Protein AF-A0A5N6N7C5-F1 (afdb_monomer)

Foldseek 3Di:
DPQPDLQLVVVLVVVVVVCVVVVHQLVNAQEDADPCLVDPSRVNSRLNSNCVRNVDCVRRAYAYPCQPVNDPDPCVVVVSVVQVVVCLVVQKHAHRPPCPDDDPRHDNPPAPQDADPVGHTIGGHDHD

pLDDT: mean 82.57, std 16.18, range [38.12, 98.25]

Mean predicted aligned error: 6.93 Å

InterPro domains:
  IPR000794 Beta-ketoacyl synthase [PTHR11712] (1-100)
  IPR014031 Beta-ketoacyl synthase, C-terminal domain [PF02801] (2-98)
  IPR016039 Thiolase-like [G3DSA:3.40.47.10] (1-128)
  IPR016039 Thiolase-like [SSF53901] (4-108)
  IPR020841 Polyketide synthase, beta-ketoacyl synthase domain [PS52004] (1-128)

Radius of gyration: 14.55 Å; Cα contacts (8 Å, |Δi|>4): 151; chains: 1; bounding box: 34×30×43 Å

Structure (mmCIF, N/CA/C/O backbone):
data_AF-A0A5N6N7C5-F1
#
_entry.id   AF-A0A5N6N7C5-F1
#
loop_
_atom_site.group_PDB
_atom_site.id
_atom_site.type_symbol
_atom_site.label_atom_id
_atom_site.label_alt_id
_atom_site.label_comp_id
_atom_site.label_asym_id
_atom_site.label_entity_id
_atom_site.label_seq_id
_atom_site.pdbx_PDB_ins_code
_atom_site.Cartn_x
_atom_site.Cartn_y
_atom_site.Cartn_z
_atom_site.occupancy
_atom_site.B_iso_or_equiv
_atom_site.auth_seq_id
_atom_site.auth_comp_id
_atom_site.auth_asym_id
_atom_site.auth_atom_id
_atom_site.pdbx_PDB_model_num
ATOM 1 N N . MET A 1 1 ? 4.633 -4.738 -22.858 1.00 44.38 1 MET A N 1
ATOM 2 C CA . MET A 1 1 ? 4.782 -3.483 -22.096 1.00 44.38 1 MET A CA 1
ATOM 3 C C . MET A 1 1 ? 3.574 -3.391 -21.178 1.00 44.38 1 MET A C 1
ATOM 5 O O . MET A 1 1 ? 2.465 -3.462 -21.688 1.00 44.38 1 MET A O 1
ATOM 9 N N . THR A 1 2 ? 3.782 -3.424 -19.860 1.00 64.75 2 THR A N 1
ATOM 10 C CA . THR A 1 2 ? 2.750 -3.646 -18.819 1.00 64.75 2 THR A CA 1
ATOM 11 C C . THR A 1 2 ? 2.424 -2.379 -18.027 1.00 64.75 2 THR A C 1
ATOM 13 O O . THR A 1 2 ? 1.897 -2.472 -16.921 1.00 64.75 2 THR A O 1
ATOM 16 N N . ASP A 1 3 ? 2.770 -1.206 -18.558 1.00 71.56 3 ASP A N 1
ATOM 17 C CA . ASP A 1 3 ? 2.565 0.051 -17.845 1.00 71.56 3 ASP A CA 1
ATOM 18 C C . ASP A 1 3 ? 1.071 0.274 -17.586 1.00 71.56 3 ASP A C 1
ATOM 20 O O . ASP A 1 3 ? 0.246 0.061 -18.488 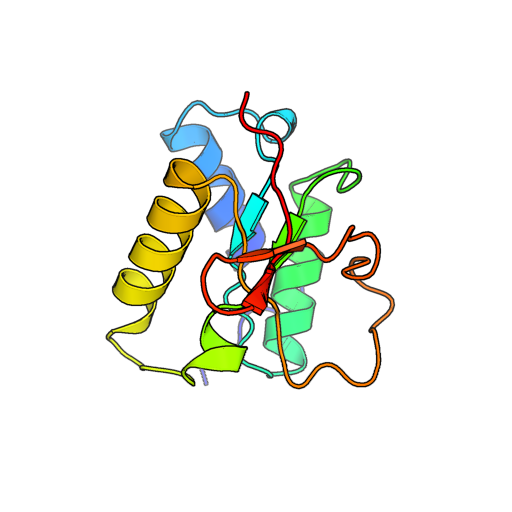1.00 71.56 3 ASP A O 1
ATOM 24 N N . PRO A 1 4 ? 0.693 0.681 -16.362 1.00 76.44 4 PRO A N 1
ATOM 25 C CA . PRO A 1 4 ? -0.691 0.987 -16.069 1.00 76.44 4 PRO A CA 1
ATOM 26 C C . PRO A 1 4 ? -1.143 2.162 -16.933 1.00 76.44 4 PRO A C 1
ATOM 28 O O . PRO A 1 4 ? -0.357 3.023 -17.338 1.00 76.44 4 PRO A O 1
ATOM 31 N N . ARG A 1 5 ? -2.448 2.220 -17.196 1.00 79.50 5 ARG A N 1
ATOM 32 C CA . ARG A 1 5 ? -3.034 3.393 -17.843 1.00 79.50 5 ARG A CA 1
ATOM 33 C C . ARG A 1 5 ? -2.695 4.632 -17.014 1.00 79.50 5 ARG A C 1
ATOM 35 O O . ARG A 1 5 ? -2.922 4.647 -15.805 1.00 79.50 5 ARG A O 1
ATOM 42 N N . SER A 1 6 ? -2.186 5.668 -17.673 1.00 74.56 6 SER A N 1
ATOM 43 C CA . SER A 1 6 ? -1.729 6.909 -17.031 1.00 74.56 6 SER A CA 1
ATOM 44 C C . SER A 1 6 ? -2.833 7.662 -16.279 1.00 74.56 6 SER A C 1
ATOM 46 O O . SER A 1 6 ? -2.548 8.441 -15.374 1.00 74.56 6 SER A O 1
ATOM 48 N N . ASP A 1 7 ? -4.096 7.403 -16.623 1.00 80.12 7 ASP A N 1
ATOM 49 C CA . ASP A 1 7 ? -5.284 7.928 -15.947 1.00 80.12 7 ASP A CA 1
ATOM 50 C C . ASP A 1 7 ? -5.606 7.223 -14.612 1.00 80.12 7 ASP A C 1
ATOM 52 O O . ASP A 1 7 ? -6.547 7.617 -13.922 1.00 80.12 7 ASP A O 1
ATOM 56 N N . GLY A 1 8 ? -4.858 6.176 -14.243 1.00 85.69 8 GLY A N 1
ATOM 57 C CA . GLY A 1 8 ? -5.050 5.421 -13.005 1.00 85.69 8 GLY A CA 1
ATOM 58 C C . GLY A 1 8 ? -6.353 4.620 -12.952 1.00 85.69 8 GLY A C 1
ATOM 59 O O . GLY A 1 8 ? -6.693 4.097 -11.892 1.00 85.69 8 GLY A O 1
ATOM 60 N N . LEU A 1 9 ? -7.097 4.487 -14.063 1.00 90.38 9 LEU A N 1
ATOM 61 C CA . LEU A 1 9 ? -8.430 3.872 -14.044 1.00 90.38 9 LEU A CA 1
ATOM 62 C C . LEU A 1 9 ? -8.408 2.445 -13.503 1.00 90.38 9 LEU A C 1
ATOM 64 O O . LEU A 1 9 ? -9.172 2.142 -12.591 1.00 90.38 9 LEU A O 1
ATOM 68 N N . GLY A 1 10 ? -7.501 1.605 -14.009 1.00 91.69 10 GLY A N 1
ATOM 69 C CA . GLY A 1 10 ? -7.389 0.212 -13.567 1.00 91.69 10 GLY A CA 1
ATOM 70 C C . GLY A 1 10 ? -7.100 0.094 -12.070 1.00 91.69 10 GLY A C 1
ATOM 71 O O . GLY A 1 10 ? -7.740 -0.696 -11.381 1.00 91.69 10 GLY A O 1
ATOM 72 N N . VAL A 1 11 ? -6.204 0.939 -11.554 1.00 93.25 11 VAL A N 1
ATOM 73 C CA . VAL A 1 11 ? -5.872 0.980 -10.125 1.00 93.25 11 VAL A CA 1
ATOM 74 C C . VAL A 1 11 ? -7.084 1.452 -9.315 1.00 93.25 11 VAL A C 1
ATOM 76 O O . VAL A 1 11 ? -7.469 0.795 -8.355 1.00 93.25 11 VAL A O 1
ATOM 79 N N . SER A 1 12 ? -7.760 2.525 -9.739 1.00 95.38 12 SER A N 1
ATOM 80 C CA . SER A 1 12 ? -8.928 3.057 -9.021 1.00 95.38 12 SER A CA 1
ATOM 81 C C . SER A 1 12 ? -10.108 2.080 -8.981 1.00 95.38 12 SER A C 1
ATOM 83 O O . SER A 1 12 ? -10.758 1.958 -7.947 1.00 95.38 12 SER A O 1
ATOM 85 N N . SER A 1 13 ? -10.361 1.350 -10.073 1.00 95.94 13 SER A N 1
ATOM 86 C CA . SER A 1 13 ? -11.401 0.319 -10.136 1.00 95.94 13 SER A CA 1
ATOM 87 C C . SER A 1 13 ? -11.070 -0.877 -9.244 1.00 95.94 13 SER A C 1
ATOM 89 O O . SER A 1 13 ? -11.964 -1.407 -8.590 1.00 95.94 13 SER A O 1
ATOM 91 N N . CYS A 1 14 ? -9.794 -1.272 -9.175 1.00 96.19 14 CYS A N 1
ATOM 92 C CA . CYS A 1 14 ? -9.330 -2.335 -8.282 1.00 96.19 14 CYS A CA 1
ATOM 93 C C . CYS A 1 14 ? -9.524 -1.964 -6.803 1.00 96.19 14 CYS A C 1
ATOM 95 O O . CYS A 1 14 ? -10.049 -2.767 -6.032 1.00 96.19 14 CYS A O 1
ATOM 97 N N . ILE A 1 15 ? -9.175 -0.729 -6.423 1.00 96.31 15 ILE A N 1
ATOM 98 C CA . ILE A 1 15 ? -9.386 -0.231 -5.056 1.00 96.31 15 ILE A CA 1
ATOM 99 C C . ILE A 1 15 ? -10.886 -0.214 -4.723 1.00 96.31 15 ILE A C 1
ATOM 101 O O . ILE A 1 15 ? -11.272 -0.735 -3.684 1.00 96.31 15 ILE A O 1
ATOM 105 N N . GLN A 1 16 ? -11.740 0.328 -5.603 1.00 97.31 16 GLN A N 1
ATOM 106 C CA . GLN A 1 16 ? -13.197 0.367 -5.379 1.00 97.31 16 GLN A CA 1
ATOM 107 C C . GLN A 1 16 ? -13.790 -1.035 -5.216 1.00 97.31 16 GLN A C 1
ATOM 109 O O . GLN A 1 16 ? -14.499 -1.281 -4.248 1.00 97.31 16 GLN A O 1
ATOM 114 N N . SER A 1 17 ? -13.426 -1.967 -6.102 1.00 97.94 17 SER A N 1
ATOM 115 C CA . SER A 1 17 ? -13.919 -3.350 -6.036 1.00 97.94 17 SER A CA 1
ATOM 116 C C . SER A 1 17 ? -13.485 -4.043 -4.741 1.00 97.94 17 SER A C 1
ATOM 118 O O . SER A 1 17 ? -14.269 -4.762 -4.137 1.00 97.94 17 SER A O 1
ATOM 120 N N . SER A 1 18 ? -12.249 -3.800 -4.287 1.00 97.12 18 SER A N 1
ATOM 121 C CA . SER A 1 18 ? -11.740 -4.348 -3.021 1.00 97.12 18 SER A CA 1
ATOM 122 C C . SER A 1 18 ? -12.477 -3.784 -1.801 1.00 97.12 18 SER A C 1
ATOM 124 O O . SER A 1 18 ? -12.730 -4.514 -0.849 1.00 97.12 18 SER A O 1
ATOM 126 N N . LEU A 1 19 ? -12.826 -2.493 -1.817 1.00 97.12 19 LEU A N 1
ATOM 127 C CA . LEU A 1 19 ? -13.604 -1.859 -0.747 1.00 97.12 19 LEU A CA 1
ATOM 128 C C . LEU A 1 19 ? -15.038 -2.398 -0.694 1.00 97.12 19 LEU A C 1
ATOM 130 O O . LEU A 1 19 ? -15.540 -2.694 0.389 1.00 97.12 19 LEU A O 1
ATOM 134 N N . GLU A 1 20 ? -15.672 -2.563 -1.858 1.00 97.88 20 GLU A N 1
ATOM 135 C CA . GLU A 1 20 ? -17.009 -3.152 -1.984 1.00 97.88 20 GLU A CA 1
ATOM 136 C C . GLU A 1 20 ? -17.040 -4.603 -1.489 1.00 97.88 20 GLU A C 1
ATOM 138 O O . GLU A 1 20 ? -17.907 -4.948 -0.688 1.00 97.88 20 GLU A O 1
ATOM 143 N N . ASP A 1 21 ? -16.073 -5.429 -1.903 1.00 98.25 21 ASP A N 1
ATOM 144 C CA . ASP A 1 21 ? -15.942 -6.826 -1.462 1.00 98.25 21 ASP A CA 1
ATOM 145 C C . ASP A 1 21 ? -15.716 -6.934 0.055 1.00 98.25 21 ASP A C 1
ATOM 147 O O . ASP A 1 21 ? -16.319 -7.771 0.727 1.00 98.25 21 ASP A O 1
ATOM 151 N N . ALA A 1 22 ? -14.911 -6.029 0.623 1.00 97.12 22 ALA A N 1
ATOM 152 C CA . ALA A 1 22 ? -14.660 -5.968 2.060 1.00 97.12 22 ALA A CA 1
ATOM 153 C C . ALA A 1 22 ? -15.827 -5.371 2.873 1.00 97.12 22 ALA A C 1
ATOM 155 O O . ALA A 1 22 ? -15.824 -5.474 4.101 1.00 97.12 22 ALA A O 1
ATOM 156 N N . GLY A 1 23 ? -16.802 -4.721 2.225 1.00 97.44 23 GLY A N 1
ATOM 157 C CA . GLY A 1 23 ? -17.863 -3.971 2.902 1.00 97.44 23 GLY A CA 1
ATOM 158 C C . GLY A 1 23 ? -17.348 -2.768 3.704 1.00 97.44 23 GLY A C 1
ATOM 159 O O . GLY A 1 23 ? -17.959 -2.402 4.706 1.00 97.44 23 GLY A O 1
ATOM 160 N N . VAL A 1 24 ? -16.222 -2.176 3.290 1.00 95.81 24 VAL A N 1
ATOM 161 C CA . VAL A 1 24 ? -15.541 -1.069 3.982 1.00 95.81 24 VAL A CA 1
ATOM 162 C C . VAL A 1 24 ? -15.750 0.224 3.202 1.00 95.81 24 VAL A C 1
ATOM 164 O O . VAL A 1 24 ? -15.472 0.291 2.004 1.00 95.81 24 VAL A O 1
ATOM 167 N N . SER A 1 25 ? -16.208 1.282 3.869 1.00 94.38 25 SER A N 1
ATOM 168 C CA . SER A 1 25 ? -16.324 2.596 3.234 1.00 94.38 25 SER A CA 1
ATOM 169 C C . SER A 1 25 ? -14.946 3.258 3.043 1.00 94.38 25 SER A C 1
ATOM 171 O O . SER A 1 25 ? -14.047 3.073 3.8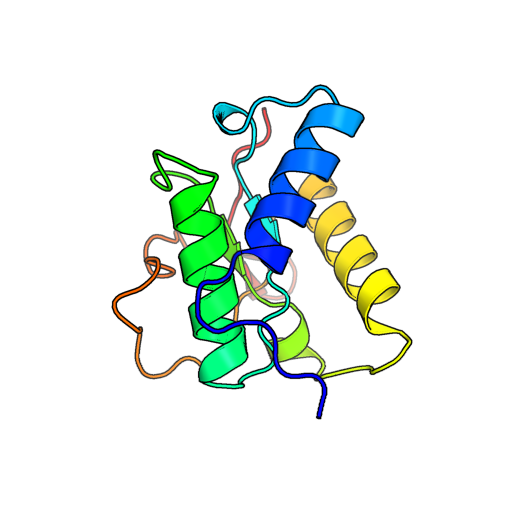69 1.00 94.38 25 SER A O 1
ATOM 173 N N . PRO A 1 26 ? -14.733 4.055 1.977 1.00 93.62 26 PRO A N 1
ATOM 174 C CA . PRO A 1 26 ? -13.464 4.758 1.764 1.00 93.62 26 PRO A CA 1
ATOM 175 C C . PRO A 1 26 ? -13.024 5.620 2.959 1.00 93.62 26 PRO A C 1
ATOM 177 O O . PRO A 1 26 ? -11.832 5.757 3.214 1.00 93.62 26 PRO A O 1
ATOM 180 N N . GLU A 1 27 ? -13.976 6.177 3.711 1.00 92.44 27 GLU A N 1
ATOM 181 C CA . GLU A 1 27 ? -13.753 7.000 4.906 1.00 92.44 27 GLU A CA 1
ATOM 182 C C . GLU A 1 27 ? -13.247 6.191 6.116 1.00 92.44 27 GLU A C 1
ATOM 184 O O . GLU A 1 27 ? -12.807 6.754 7.126 1.00 92.44 27 GLU A O 1
ATOM 189 N N . GLU A 1 28 ? -13.314 4.861 6.047 1.00 91.94 28 GLU A N 1
ATOM 190 C CA . GLU A 1 28 ? -12.789 3.963 7.072 1.00 91.94 28 GLU A CA 1
ATOM 191 C C . GLU A 1 28 ? -11.296 3.676 6.919 1.00 91.94 28 GLU A C 1
ATOM 193 O O . GLU A 1 28 ? -10.630 3.355 7.907 1.00 91.94 28 GLU A O 1
ATOM 198 N N . VAL A 1 29 ? -10.749 3.871 5.719 1.00 93.06 29 VAL A N 1
ATOM 199 C CA . VAL A 1 29 ? -9.333 3.648 5.426 1.00 93.06 29 VAL A CA 1
ATOM 200 C C . VAL A 1 29 ? -8.488 4.786 5.992 1.00 93.06 29 VAL A C 1
ATOM 202 O O . VAL A 1 29 ? -8.701 5.956 5.691 1.00 93.06 29 VAL A O 1
ATOM 205 N N . ASN A 1 30 ? -7.487 4.442 6.802 1.00 92.19 30 ASN A N 1
ATOM 206 C CA . ASN A 1 30 ? -6.550 5.392 7.414 1.00 92.19 30 ASN A CA 1
ATOM 207 C C . ASN A 1 30 ? -5.079 5.118 7.053 1.00 92.19 30 ASN A C 1
ATOM 209 O O . ASN A 1 30 ? -4.196 5.880 7.452 1.00 92.19 30 ASN A O 1
ATOM 213 N N . TYR A 1 31 ? -4.808 4.048 6.304 1.00 93.88 31 TYR A N 1
ATOM 214 C CA . TYR A 1 31 ? -3.464 3.621 5.938 1.00 93.88 31 TYR A CA 1
ATOM 215 C C . TYR A 1 31 ? -3.452 2.901 4.584 1.00 93.88 31 TYR A C 1
ATOM 217 O O . TYR A 1 31 ? -4.330 2.086 4.304 1.00 93.88 31 TYR A O 1
ATOM 225 N N . ILE A 1 32 ? -2.439 3.191 3.764 1.00 94.88 32 ILE A N 1
ATOM 226 C CA . ILE A 1 32 ? -2.168 2.553 2.474 1.00 94.88 32 ILE A CA 1
ATOM 227 C C . ILE A 1 32 ? -0.684 2.156 2.413 1.00 94.88 32 ILE A C 1
ATOM 229 O O . ILE A 1 32 ? 0.193 3.006 2.550 1.00 94.88 32 ILE A O 1
ATOM 233 N N . ASN A 1 33 ? -0.396 0.882 2.147 1.00 95.12 33 ASN A N 1
ATOM 234 C CA . ASN A 1 33 ? 0.941 0.445 1.734 1.00 95.12 33 ASN A CA 1
ATOM 235 C C . ASN A 1 33 ? 0.989 0.430 0.200 1.00 95.12 33 ASN A C 1
ATOM 237 O O . ASN A 1 33 ? 0.339 -0.406 -0.430 1.00 95.12 33 ASN A O 1
ATOM 241 N N . ALA A 1 34 ? 1.670 1.409 -0.386 1.00 94.12 34 ALA A N 1
ATOM 242 C CA . ALA A 1 34 ? 1.676 1.671 -1.818 1.00 94.12 34 ALA A CA 1
ATOM 243 C C . ALA A 1 34 ? 2.564 0.688 -2.587 1.00 94.12 34 ALA A C 1
ATOM 245 O O . ALA A 1 34 ? 3.609 0.243 -2.107 1.00 94.12 34 ALA A O 1
ATOM 246 N N . HIS A 1 35 ? 2.185 0.414 -3.834 1.00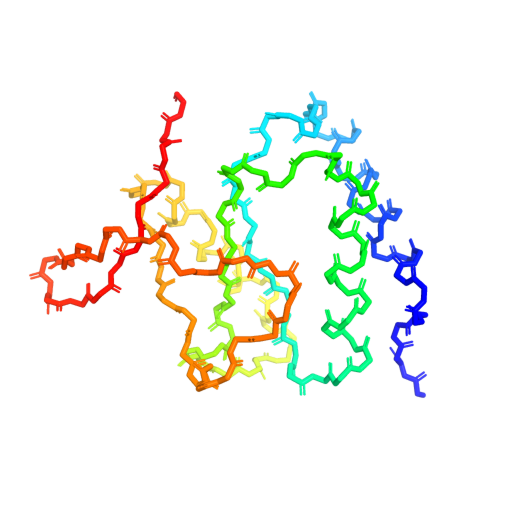 93.25 35 HIS A N 1
ATOM 247 C CA . HIS A 1 35 ? 2.971 -0.401 -4.739 1.00 93.25 35 HIS A CA 1
ATOM 248 C C . HIS A 1 35 ? 4.279 0.287 -5.146 1.00 93.25 35 HIS A C 1
ATOM 250 O O . HIS A 1 35 ? 5.282 -0.416 -5.233 1.00 93.25 35 HIS A O 1
ATOM 256 N N . ALA A 1 36 ? 4.291 1.605 -5.387 1.00 90.50 36 ALA A N 1
ATOM 257 C CA . ALA A 1 36 ? 5.482 2.459 -5.502 1.00 90.50 36 ALA A CA 1
ATOM 258 C C . ALA A 1 36 ? 6.701 1.782 -6.165 1.00 90.50 36 ALA A C 1
ATOM 260 O O . ALA A 1 36 ? 7.697 1.428 -5.525 1.00 90.50 36 ALA A O 1
ATOM 261 N N . THR A 1 37 ? 6.615 1.578 -7.479 1.00 89.06 37 THR A N 1
ATOM 262 C CA . THR A 1 37 ? 7.659 0.876 -8.254 1.00 89.06 37 THR A CA 1
ATOM 263 C C . THR A 1 37 ? 8.828 1.775 -8.631 1.00 89.06 37 THR A C 1
ATOM 265 O O . THR A 1 37 ? 9.774 1.308 -9.264 1.00 89.06 37 THR A O 1
ATOM 268 N N . SER A 1 38 ? 8.776 3.054 -8.246 1.00 86.75 38 SER A N 1
ATOM 269 C CA . SER A 1 38 ? 9.721 4.083 -8.677 1.00 86.75 38 SER A CA 1
ATOM 270 C C . SER A 1 38 ? 9.671 4.315 -10.192 1.00 86.75 38 SER A C 1
ATOM 272 O O . SER A 1 38 ? 10.644 4.737 -10.817 1.00 86.75 38 SER A O 1
ATOM 274 N N . THR A 1 39 ? 8.516 4.038 -10.806 1.00 88.56 39 THR A N 1
ATOM 275 C CA . THR A 1 39 ? 8.262 4.355 -12.212 1.00 88.56 39 THR A CA 1
ATOM 276 C C . THR A 1 39 ? 7.405 5.606 -12.285 1.00 88.56 39 THR A C 1
ATOM 278 O O . THR A 1 39 ? 6.358 5.688 -11.650 1.00 88.56 39 THR A O 1
ATOM 281 N N . LEU A 1 40 ? 7.819 6.589 -13.090 1.00 85.94 40 LEU A N 1
ATOM 282 C CA . LEU A 1 40 ? 7.117 7.874 -13.160 1.00 85.94 40 LEU A CA 1
ATOM 283 C C . LEU A 1 40 ? 5.631 7.703 -13.512 1.00 85.94 40 LEU A C 1
ATOM 285 O O . LEU A 1 40 ? 4.769 8.307 -12.884 1.00 85.94 40 LEU A O 1
ATOM 289 N N . VAL A 1 41 ? 5.328 6.866 -14.507 1.00 88.31 41 VAL A N 1
ATOM 290 C CA . VAL A 1 41 ? 3.947 6.621 -14.946 1.00 88.31 41 VAL A CA 1
ATOM 291 C C . VAL A 1 41 ? 3.169 5.817 -13.907 1.00 88.31 41 VAL A C 1
ATOM 293 O O . VAL A 1 41 ? 2.021 6.154 -13.629 1.00 88.31 41 VAL A O 1
ATOM 296 N N . GLY A 1 42 ? 3.779 4.779 -13.327 1.00 89.62 42 GLY A N 1
ATOM 297 C CA . GLY A 1 42 ? 3.122 3.915 -12.349 1.00 89.62 42 GLY A CA 1
ATOM 298 C C . GLY A 1 42 ? 2.789 4.647 -11.056 1.00 89.62 42 GLY A C 1
ATOM 299 O O . GLY A 1 42 ? 1.643 4.607 -10.616 1.00 89.62 42 GLY A O 1
ATOM 300 N N . ASP A 1 43 ? 3.750 5.380 -10.502 1.00 90.38 43 ASP A N 1
ATOM 301 C CA . ASP A 1 43 ? 3.576 6.092 -9.238 1.00 90.38 43 ASP A CA 1
ATOM 302 C C . ASP A 1 43 ? 2.575 7.258 -9.395 1.00 90.38 43 ASP A C 1
ATOM 304 O O . ASP A 1 43 ? 1.726 7.474 -8.530 1.00 90.38 43 ASP A O 1
ATOM 308 N N . LEU A 1 44 ? 2.581 7.971 -10.534 1.00 89.44 44 LEU A N 1
ATOM 309 C CA . LEU A 1 44 ? 1.551 8.979 -10.831 1.00 89.44 44 LEU A CA 1
ATOM 310 C C . LEU A 1 44 ? 0.159 8.354 -10.989 1.00 89.44 44 LEU A C 1
ATOM 312 O O . LEU A 1 44 ? -0.818 8.903 -10.477 1.00 89.44 44 LEU A O 1
ATOM 316 N N . ALA A 1 45 ? 0.053 7.219 -11.685 1.00 91.00 45 ALA A N 1
ATOM 317 C CA . ALA A 1 45 ? -1.210 6.504 -11.844 1.00 91.00 45 ALA A CA 1
ATOM 318 C C . ALA A 1 45 ? -1.759 6.020 -10.490 1.00 91.00 45 ALA A C 1
ATOM 320 O O . ALA A 1 45 ? -2.959 6.140 -10.244 1.00 91.00 45 ALA A O 1
ATOM 321 N N . GLU A 1 46 ? -0.890 5.534 -9.602 1.00 92.12 46 GLU A N 1
ATOM 322 C CA . GLU A 1 46 ? -1.234 5.119 -8.241 1.00 92.12 46 GLU A CA 1
ATOM 323 C C . GLU A 1 46 ? -1.758 6.294 -7.404 1.00 92.12 46 GLU A C 1
ATOM 325 O O . GLU A 1 46 ? -2.868 6.228 -6.873 1.00 92.12 46 GLU A O 1
ATOM 330 N N . VAL A 1 47 ? -1.031 7.414 -7.363 1.00 90.44 47 VAL A N 1
ATOM 331 C CA . VAL A 1 47 ? -1.460 8.615 -6.625 1.00 90.44 47 VAL A CA 1
ATOM 332 C C . VAL A 1 47 ? -2.784 9.164 -7.164 1.00 90.44 47 VAL A C 1
ATOM 334 O O . VAL A 1 47 ? -3.672 9.524 -6.387 1.00 90.44 47 VAL A O 1
ATOM 337 N N . ASN A 1 48 ? -2.953 9.216 -8.487 1.00 90.56 48 ASN A N 1
ATOM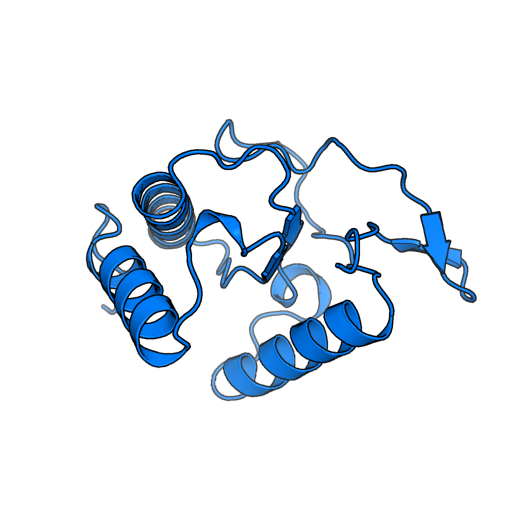 338 C CA . ASN A 1 48 ? -4.196 9.675 -9.108 1.00 90.56 48 ASN A CA 1
ATOM 339 C C . ASN A 1 48 ? -5.374 8.756 -8.772 1.00 90.56 48 ASN A C 1
ATOM 341 O O . ASN A 1 48 ? -6.474 9.239 -8.501 1.00 90.56 48 ASN A O 1
ATOM 345 N N . ALA A 1 49 ? -5.149 7.442 -8.749 1.00 93.12 49 ALA A N 1
ATOM 346 C CA . 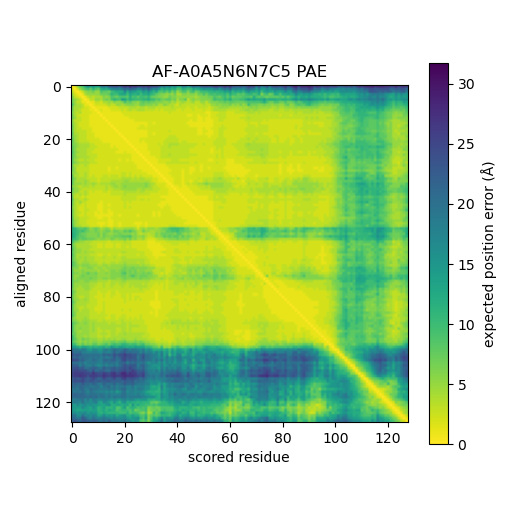ALA A 1 49 ? -6.164 6.474 -8.365 1.00 93.12 49 ALA A CA 1
ATOM 347 C C . ALA A 1 49 ? -6.588 6.638 -6.902 1.00 93.12 49 ALA A C 1
ATOM 349 O O . ALA A 1 49 ? -7.787 6.685 -6.627 1.00 93.12 49 ALA A O 1
ATOM 350 N N . VAL A 1 50 ? -5.630 6.806 -5.984 1.00 93.31 50 VAL A N 1
ATOM 351 C CA . VAL A 1 50 ? -5.904 7.087 -4.566 1.00 93.31 50 VAL A CA 1
ATOM 352 C C . VAL A 1 50 ? -6.745 8.358 -4.432 1.00 93.31 50 VAL A C 1
ATOM 354 O O . VAL A 1 50 ? -7.824 8.315 -3.849 1.00 93.31 50 VAL A O 1
ATOM 357 N N . LYS A 1 51 ? -6.332 9.469 -5.054 1.00 90.88 51 LYS A N 1
ATOM 358 C CA . LYS A 1 51 ? -7.094 10.734 -5.027 1.00 90.88 51 LYS A CA 1
ATOM 359 C C . LYS A 1 51 ? -8.499 10.611 -5.614 1.00 90.88 51 LYS A C 1
ATOM 361 O O . LYS A 1 51 ? -9.402 11.338 -5.212 1.00 90.88 51 LYS A O 1
ATOM 366 N N . LYS A 1 52 ? -8.686 9.718 -6.585 1.00 92.38 52 LYS A N 1
ATOM 367 C CA . LYS A 1 52 ? -9.985 9.480 -7.216 1.00 92.38 52 LYS A CA 1
ATOM 368 C C . LYS A 1 52 ? -10.941 8.700 -6.313 1.00 92.38 52 LYS A C 1
ATOM 370 O O . LYS A 1 52 ? -12.139 8.970 -6.348 1.00 92.38 52 LYS A O 1
ATOM 375 N N . VAL A 1 53 ? -10.437 7.732 -5.548 1.00 94.75 53 VAL A N 1
ATOM 376 C CA . VAL A 1 53 ? -11.260 6.891 -4.662 1.00 94.75 53 VAL A CA 1
ATOM 377 C C . VAL A 1 53 ? -11.503 7.569 -3.317 1.00 94.75 53 VAL A C 1
ATOM 379 O O . VAL A 1 53 ? -12.639 7.639 -2.852 1.00 94.75 53 VAL A O 1
ATOM 382 N N . PHE A 1 54 ? -10.453 8.119 -2.713 1.00 93.31 54 PHE A N 1
ATOM 383 C CA . PHE A 1 54 ? -10.504 8.738 -1.395 1.00 93.31 54 PHE A CA 1
ATOM 384 C C . PHE A 1 54 ? -10.710 10.249 -1.542 1.00 93.31 54 PHE A C 1
ATOM 386 O O . PHE A 1 54 ? -9.759 11.010 -1.709 1.00 93.31 54 PHE A O 1
ATOM 393 N N . LYS A 1 55 ? -11.976 10.691 -1.485 1.00 81.94 55 LYS A N 1
ATOM 394 C CA . LYS A 1 55 ? -12.374 12.105 -1.675 1.00 81.94 55 LYS A CA 1
ATOM 395 C C . LYS A 1 55 ? -11.667 13.075 -0.723 1.00 81.94 55 LYS A C 1
ATOM 397 O O . LYS A 1 55 ? -11.455 14.232 -1.075 1.00 81.94 55 LYS A O 1
ATOM 402 N N . SER A 1 56 ? -11.324 12.606 0.474 1.00 84.69 56 SER A N 1
ATOM 403 C CA . SER A 1 56 ? -10.435 13.289 1.406 1.00 84.69 56 SER A CA 1
ATOM 404 C C . SER A 1 56 ? -9.296 12.345 1.754 1.00 84.69 56 SER A C 1
ATOM 406 O O . SER A 1 56 ? -9.521 11.285 2.329 1.00 84.69 56 SER A O 1
ATOM 408 N N . THR A 1 57 ? -8.072 12.739 1.425 1.00 81.94 57 THR A N 1
ATOM 409 C CA . THR A 1 57 ? -6.861 12.015 1.834 1.00 81.94 57 THR A CA 1
ATOM 410 C C . THR A 1 57 ? -6.306 12.541 3.159 1.00 81.94 57 THR A C 1
ATOM 412 O O . THR A 1 57 ? -5.287 12.051 3.641 1.00 81.94 57 THR A O 1
ATOM 415 N N . ALA A 1 58 ? -6.955 13.548 3.757 1.00 79.38 58 ALA A N 1
ATOM 416 C CA . ALA A 1 58 ? -6.549 14.110 5.036 1.00 79.38 58 ALA A CA 1
ATOM 417 C C . ALA A 1 58 ? -6.674 13.042 6.134 1.00 79.38 58 ALA A C 1
ATOM 419 O O . ALA A 1 58 ? -7.770 12.581 6.441 1.00 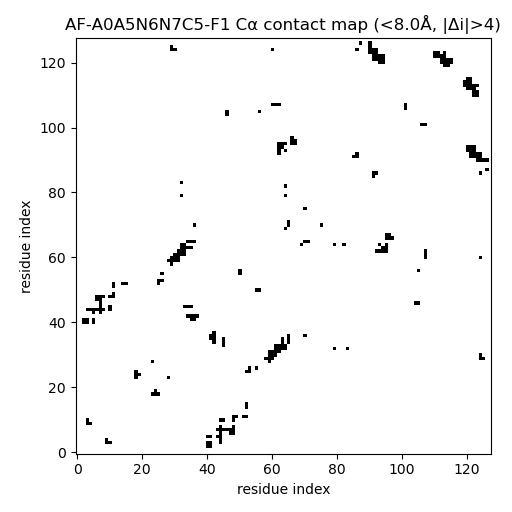79.38 58 ALA A O 1
ATOM 420 N N . GLY A 1 59 ? -5.539 12.647 6.713 1.00 80.56 59 GLY A N 1
ATOM 421 C CA . GLY A 1 59 ? -5.471 11.620 7.756 1.00 80.56 59 GLY A CA 1
ATOM 422 C C . GLY A 1 59 ? -5.180 10.201 7.260 1.00 80.56 59 GLY A C 1
ATOM 423 O O . GLY A 1 59 ? -4.927 9.338 8.097 1.00 80.56 59 GLY A O 1
ATOM 424 N N . ILE A 1 60 ? -5.141 9.962 5.943 1.00 89.81 60 ILE A N 1
ATOM 425 C CA . ILE A 1 60 ? -4.645 8.698 5.385 1.00 89.81 60 ILE A CA 1
ATOM 426 C C . ILE A 1 60 ? -3.118 8.739 5.389 1.00 89.81 60 ILE A C 1
ATOM 428 O O . ILE A 1 60 ? -2.511 9.615 4.773 1.00 89.81 60 ILE A O 1
ATOM 432 N N . LYS A 1 61 ? -2.488 7.791 6.082 1.00 90.44 61 LYS A N 1
ATOM 433 C CA . LYS A 1 61 ? -1.037 7.591 6.022 1.00 90.44 61 LYS A CA 1
ATOM 434 C C . LYS A 1 61 ? -0.688 6.687 4.844 1.00 90.44 61 LYS A C 1
ATOM 436 O O . LYS A 1 61 ? -1.418 5.743 4.554 1.00 90.44 61 LYS A O 1
ATOM 441 N N . MET A 1 62 ? 0.427 6.955 4.172 1.00 90.88 62 MET A N 1
ATOM 442 C CA . MET A 1 62 ? 0.885 6.137 3.051 1.00 90.88 62 MET A CA 1
ATOM 443 C C . MET A 1 62 ? 2.396 5.935 3.111 1.00 90.88 62 MET A C 1
ATOM 445 O O . MET A 1 62 ? 3.135 6.901 3.297 1.00 90.88 62 MET A O 1
ATOM 449 N N . ASN A 1 63 ? 2.854 4.696 2.944 1.00 92.31 63 ASN A N 1
ATOM 450 C CA . ASN A 1 63 ? 4.273 4.361 2.820 1.00 92.31 63 ASN A CA 1
ATOM 451 C C . ASN A 1 63 ? 4.504 3.349 1.683 1.00 92.31 63 ASN A C 1
ATOM 453 O O . ASN A 1 63 ? 3.555 2.936 1.024 1.00 92.31 63 ASN A O 1
ATOM 457 N N . ALA A 1 64 ? 5.762 2.976 1.437 1.00 92.56 64 ALA A N 1
ATOM 458 C CA . ALA A 1 64 ? 6.124 1.978 0.434 1.00 92.56 64 ALA A CA 1
ATOM 459 C C . ALA A 1 64 ? 7.189 1.007 0.958 1.00 92.56 64 ALA A C 1
ATOM 461 O O . ALA A 1 64 ? 8.363 1.359 1.075 1.00 92.56 64 ALA A O 1
ATOM 462 N N . THR A 1 65 ? 6.822 -0.248 1.236 1.00 93.75 65 THR A N 1
ATOM 463 C CA . THR A 1 65 ? 7.776 -1.259 1.745 1.00 93.75 65 THR A CA 1
ATOM 464 C C . THR A 1 65 ? 8.931 -1.529 0.779 1.00 93.75 65 THR A C 1
ATOM 466 O O . THR A 1 65 ? 10.066 -1.746 1.214 1.00 93.75 65 THR A O 1
ATOM 469 N N . LYS A 1 66 ? 8.694 -1.431 -0.537 1.00 93.31 66 LYS A N 1
ATOM 470 C CA . LYS A 1 66 ? 9.734 -1.633 -1.562 1.00 93.31 66 LYS A CA 1
ATOM 471 C C . LYS A 1 66 ? 10.917 -0.687 -1.428 1.00 93.31 66 LYS A C 1
ATOM 473 O O . LYS A 1 66 ? 12.013 -1.067 -1.832 1.00 93.31 66 LYS A O 1
ATOM 478 N N . SER A 1 67 ? 10.740 0.497 -0.834 1.00 89.38 67 SER A N 1
ATOM 479 C CA . SER A 1 67 ? 11.873 1.400 -0.628 1.00 89.38 67 SER A CA 1
ATOM 480 C C . SER A 1 67 ? 12.938 0.775 0.273 1.00 89.38 67 SER A C 1
ATOM 482 O O . SER A 1 67 ? 14.114 1.043 0.086 1.00 89.38 67 SER A O 1
ATOM 484 N N . MET A 1 68 ? 12.533 -0.060 1.238 1.00 90.88 68 MET A N 1
ATOM 485 C CA . MET A 1 68 ? 13.423 -0.652 2.243 1.00 90.88 68 MET A CA 1
ATOM 486 C C . MET A 1 68 ? 14.072 -1.960 1.778 1.00 90.88 68 MET A C 1
ATOM 488 O O . MET A 1 68 ? 15.208 -2.244 2.145 1.00 90.88 68 MET A O 1
ATOM 492 N N . ILE A 1 69 ? 13.346 -2.773 1.003 1.00 91.62 69 ILE A N 1
ATOM 493 C CA . ILE A 1 69 ? 13.747 -4.158 0.684 1.00 91.62 69 ILE A CA 1
ATOM 494 C C . ILE A 1 69 ? 13.909 -4.432 -0.818 1.00 91.62 69 ILE A C 1
ATOM 496 O O . ILE A 1 69 ? 14.275 -5.538 -1.211 1.00 91.62 69 ILE A O 1
ATOM 500 N N . GLY A 1 70 ? 13.642 -3.435 -1.665 1.00 88.31 70 GLY A N 1
ATOM 501 C CA . GLY A 1 70 ? 13.646 -3.571 -3.117 1.00 88.31 70 GLY A CA 1
ATOM 502 C C . GLY A 1 70 ? 12.394 -4.255 -3.677 1.00 88.31 70 GLY A C 1
ATOM 503 O O . GLY A 1 70 ? 11.444 -4.594 -2.969 1.00 88.31 70 GLY A O 1
ATOM 504 N N . HIS A 1 71 ? 12.375 -4.444 -4.998 1.00 90.44 71 HIS A N 1
ATOM 505 C CA . HIS A 1 71 ? 11.249 -5.060 -5.696 1.00 90.44 71 HIS A CA 1
ATOM 506 C C . HIS A 1 71 ? 11.415 -6.584 -5.786 1.00 90.44 71 HIS A C 1
ATOM 508 O O . HIS A 1 71 ? 12.039 -7.105 -6.707 1.00 90.44 71 HIS A O 1
ATOM 514 N N . CYS A 1 72 ? 10.815 -7.317 -4.847 1.00 89.88 72 CYS A N 1
ATOM 515 C CA . CYS A 1 72 ? 10.937 -8.778 -4.747 1.00 89.88 72 CYS A CA 1
ATOM 516 C C . CYS A 1 72 ? 10.121 -9.579 -5.792 1.00 89.88 72 CYS A C 1
ATOM 518 O O . CYS A 1 72 ? 9.759 -10.729 -5.539 1.00 89.88 72 CYS A O 1
ATOM 520 N N . LEU A 1 73 ? 9.797 -8.981 -6.948 1.00 89.88 73 LEU A N 1
ATOM 521 C CA . LEU A 1 73 ? 9.060 -9.589 -8.066 1.00 89.88 73 LEU A CA 1
ATOM 522 C C . LEU A 1 73 ? 7.825 -10.394 -7.604 1.00 89.88 73 LEU A C 1
ATOM 524 O O . LEU A 1 73 ? 6.910 -9.834 -7.005 1.00 89.88 73 LEU A O 1
ATOM 528 N N . GLY A 1 74 ? 7.794 -11.709 -7.842 1.00 90.06 74 GLY A N 1
ATOM 529 C CA . GLY A 1 74 ? 6.658 -12.571 -7.496 1.00 90.06 74 GLY A CA 1
ATOM 530 C C . GLY A 1 74 ? 6.349 -12.664 -5.995 1.00 90.06 74 GLY A C 1
ATOM 531 O O . GLY A 1 74 ? 5.232 -13.018 -5.635 1.00 90.06 74 GLY A O 1
ATOM 532 N N . ALA A 1 75 ? 7.293 -12.315 -5.114 1.00 92.88 75 ALA A N 1
ATOM 533 C CA . ALA A 1 75 ? 7.089 -12.338 -3.663 1.00 92.88 75 ALA A CA 1
ATOM 534 C C . ALA A 1 75 ? 6.466 -11.044 -3.102 1.00 92.88 75 ALA A C 1
ATOM 536 O O . ALA A 1 75 ? 6.105 -10.997 -1.927 1.00 92.88 75 ALA A O 1
ATOM 537 N N . VAL A 1 76 ? 6.332 -9.998 -3.925 1.00 91.75 76 VAL A N 1
ATOM 538 C CA . VAL A 1 76 ? 5.917 -8.651 -3.496 1.00 91.75 76 VAL A CA 1
ATOM 539 C C . VAL A 1 76 ? 4.588 -8.659 -2.751 1.00 91.75 76 VAL A C 1
ATOM 541 O O . VAL A 1 76 ? 4.523 -8.131 -1.647 1.00 91.75 76 VAL A O 1
ATOM 544 N N . GLY A 1 77 ? 3.558 -9.315 -3.296 1.00 90.00 77 GLY A N 1
ATOM 545 C CA . GLY A 1 77 ? 2.229 -9.314 -2.677 1.00 90.00 77 GLY A CA 1
ATOM 546 C C . GLY A 1 77 ? 2.229 -9.880 -1.253 1.00 90.00 77 GLY A C 1
ATOM 547 O O . GLY A 1 77 ? 1.598 -9.317 -0.365 1.00 90.00 77 GLY A O 1
ATOM 548 N N . GLY A 1 78 ? 2.994 -10.950 -1.009 1.00 95.50 78 GLY A N 1
ATOM 549 C CA . GLY A 1 78 ? 3.111 -11.547 0.322 1.00 95.50 78 GLY A CA 1
ATOM 550 C C . GLY A 1 78 ? 3.872 -10.659 1.307 1.00 95.50 78 GLY A C 1
ATOM 551 O O . GLY A 1 78 ? 3.430 -10.478 2.438 1.00 95.50 78 GLY A O 1
ATOM 552 N N . LEU A 1 79 ? 4.994 -10.071 0.882 1.00 95.19 79 LEU A N 1
ATOM 553 C CA . LEU A 1 79 ? 5.807 -9.208 1.745 1.00 95.19 79 LEU A CA 1
ATOM 554 C C . LEU A 1 79 ? 5.075 -7.917 2.126 1.00 95.19 79 LEU A C 1
ATOM 556 O O . LEU A 1 79 ? 5.112 -7.514 3.288 1.00 95.19 79 LEU A O 1
ATOM 560 N N . GLU A 1 80 ? 4.363 -7.302 1.181 1.00 94.44 80 GLU A N 1
ATOM 561 C CA . GLU A 1 80 ? 3.567 -6.099 1.447 1.00 94.44 80 GLU A CA 1
ATOM 562 C C . GLU A 1 80 ? 2.362 -6.403 2.339 1.00 94.44 80 GLU A C 1
ATOM 564 O O . GLU A 1 80 ? 2.077 -5.633 3.255 1.00 94.44 80 GLU A O 1
ATOM 569 N N . ALA A 1 81 ? 1.705 -7.555 2.156 1.00 95.00 81 ALA A N 1
ATOM 570 C CA . ALA A 1 81 ? 0.640 -8.001 3.052 1.00 95.00 81 ALA A CA 1
ATOM 571 C C . ALA A 1 81 ? 1.153 -8.219 4.484 1.00 95.00 81 ALA A C 1
ATOM 573 O O . ALA A 1 81 ? 0.525 -7.754 5.435 1.00 95.00 81 ALA A O 1
ATOM 574 N N . ILE A 1 82 ? 2.314 -8.865 4.652 1.00 95.81 82 ILE A N 1
ATOM 575 C CA . ILE A 1 82 ? 2.947 -9.045 5.967 1.00 95.81 82 ILE A CA 1
ATOM 576 C C . ILE A 1 82 ? 3.241 -7.685 6.606 1.00 95.81 82 ILE A C 1
ATOM 578 O O . ILE A 1 82 ? 2.883 -7.474 7.764 1.00 95.81 82 ILE A O 1
ATOM 582 N N . ALA A 1 83 ? 3.846 -6.752 5.866 1.00 94.62 83 ALA A N 1
ATOM 583 C CA . ALA A 1 83 ? 4.136 -5.410 6.367 1.00 94.62 83 ALA A CA 1
ATOM 584 C C . ALA A 1 83 ? 2.857 -4.673 6.802 1.00 94.62 83 ALA A C 1
ATOM 586 O O . ALA A 1 83 ? 2.819 -4.098 7.889 1.00 94.62 83 ALA A O 1
ATOM 587 N N . THR A 1 84 ? 1.784 -4.761 6.012 1.00 95.12 84 THR A N 1
ATOM 588 C CA . THR A 1 84 ? 0.479 -4.165 6.335 1.00 95.12 84 THR A CA 1
ATOM 589 C C . THR A 1 84 ? -0.151 -4.788 7.580 1.00 95.12 84 THR A C 1
ATOM 591 O O . THR A 1 84 ? -0.622 -4.0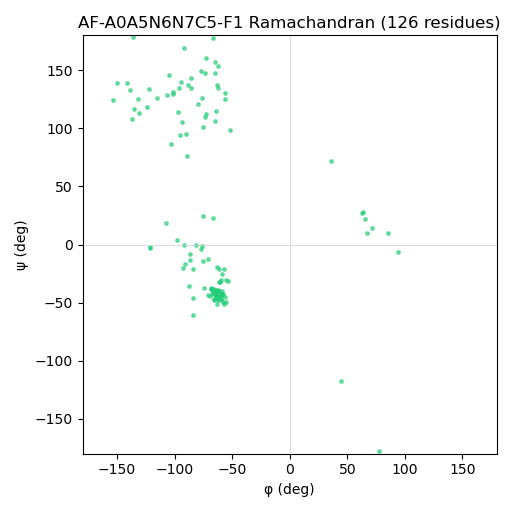66 8.455 1.00 95.12 84 THR A O 1
ATOM 594 N N . VAL A 1 85 ? -0.111 -6.115 7.727 1.00 95.50 85 VAL A N 1
ATOM 595 C CA . VAL A 1 85 ? -0.611 -6.793 8.935 1.00 95.50 85 VAL A CA 1
ATOM 596 C C . VAL A 1 85 ? 0.210 -6.398 10.161 1.00 95.50 85 VAL A C 1
ATOM 598 O O . VAL A 1 85 ? -0.363 -6.121 11.215 1.00 95.50 85 VAL A O 1
ATOM 601 N N . LYS A 1 86 ? 1.543 -6.327 10.043 1.00 94.56 86 LYS A N 1
ATOM 602 C CA . LYS A 1 86 ? 2.405 -5.859 11.136 1.00 94.56 86 LYS A CA 1
ATOM 603 C C . LYS A 1 86 ? 2.060 -4.431 11.537 1.00 94.56 86 LYS A C 1
ATOM 605 O O . LYS A 1 86 ? 1.920 -4.196 12.731 1.00 94.56 86 LYS A O 1
ATOM 610 N N . ALA A 1 87 ? 1.849 -3.538 10.574 1.00 92.75 87 ALA A N 1
ATOM 611 C CA . ALA A 1 87 ? 1.419 -2.167 10.825 1.00 92.75 87 ALA A CA 1
ATOM 612 C C . ALA A 1 87 ? 0.090 -2.090 11.588 1.00 92.75 87 ALA A C 1
ATOM 614 O O . ALA A 1 87 ? -0.027 -1.323 12.542 1.00 92.75 87 ALA A O 1
ATOM 615 N N . ILE A 1 88 ? -0.890 -2.923 11.227 1.00 92.19 88 ILE A N 1
ATOM 616 C CA . ILE A 1 88 ? -2.161 -3.012 11.957 1.00 92.19 88 ILE A CA 1
ATOM 617 C C . ILE A 1 88 ? -1.927 -3.492 13.391 1.00 92.19 88 ILE A C 1
ATOM 619 O O . ILE A 1 88 ? -2.459 -2.894 14.318 1.00 92.19 88 ILE A O 1
ATOM 623 N N . GLN A 1 89 ? -1.116 -4.536 13.592 1.00 93.31 89 GLN A N 1
ATOM 624 C CA . GLN A 1 89 ? -0.856 -5.108 14.919 1.00 93.31 89 GLN A CA 1
ATOM 625 C C . GLN A 1 89 ? -0.131 -4.141 15.859 1.00 93.31 89 GLN A C 1
ATOM 627 O O . GLN A 1 89 ? -0.453 -4.078 17.042 1.00 93.31 89 GLN A O 1
ATOM 632 N N . THR A 1 90 ? 0.871 -3.425 15.352 1.00 91.69 90 THR A N 1
ATOM 633 C CA . THR A 1 90 ? 1.743 -2.568 16.167 1.00 91.69 90 THR A CA 1
ATOM 634 C C . THR A 1 90 ? 1.257 -1.123 16.233 1.00 91.69 90 THR A C 1
ATOM 636 O O . THR A 1 90 ? 1.653 -0.389 17.133 1.00 91.69 90 THR A O 1
ATOM 639 N N . GLY A 1 91 ? 0.418 -0.698 15.284 1.00 90.12 91 GLY A N 1
ATOM 640 C CA . GLY A 1 91 ? 0.062 0.708 15.093 1.00 90.12 91 GLY A CA 1
ATOM 641 C C . GLY A 1 91 ? 1.214 1.540 14.520 1.00 90.12 91 GLY A C 1
ATOM 642 O O . GLY A 1 91 ? 1.150 2.767 14.562 1.00 90.12 91 GLY A O 1
ATOM 643 N N . CYS A 1 92 ? 2.253 0.885 13.999 1.00 87.94 92 CYS A N 1
ATOM 644 C CA . CYS A 1 92 ? 3.519 1.483 13.589 1.00 87.94 92 CYS A CA 1
ATOM 645 C C . CYS A 1 92 ? 3.817 1.209 12.106 1.00 87.94 92 CYS A C 1
ATOM 647 O O . CYS A 1 92 ? 3.712 0.077 11.639 1.00 87.94 92 CYS A O 1
ATOM 649 N N . LEU A 1 93 ? 4.232 2.239 11.374 1.00 89.12 93 LEU A N 1
ATOM 650 C CA . LEU A 1 93 ? 4.549 2.234 9.950 1.00 89.12 93 LEU A CA 1
ATOM 651 C C . LEU A 1 93 ? 6.023 2.520 9.730 1.00 89.12 93 LEU A C 1
ATOM 653 O O . LEU A 1 93 ? 6.532 3.556 10.158 1.00 89.12 93 LEU A O 1
ATOM 657 N N . HIS A 1 94 ? 6.691 1.643 8.991 1.00 88.69 94 HIS A N 1
ATOM 658 C CA . HIS A 1 94 ? 8.073 1.887 8.598 1.00 88.69 94 HIS A CA 1
ATOM 659 C C . HIS A 1 94 ? 8.155 3.110 7.658 1.00 88.69 94 HIS A C 1
ATOM 661 O O . HIS A 1 94 ? 7.177 3.420 6.958 1.00 88.69 94 HIS A O 1
ATOM 667 N N . PRO A 1 95 ? 9.318 3.776 7.569 1.00 89.12 95 PRO A N 1
ATOM 668 C CA . PRO A 1 95 ? 9.484 4.936 6.712 1.00 89.12 95 PRO A CA 1
ATOM 669 C C . PRO A 1 95 ? 9.535 4.517 5.239 1.00 89.12 95 PRO A C 1
ATOM 671 O O . PRO A 1 95 ? 9.826 3.362 4.907 1.00 89.12 95 PRO A O 1
ATOM 674 N N . THR A 1 96 ? 9.279 5.476 4.352 1.00 88.81 96 THR A N 1
ATOM 675 C CA . THR A 1 96 ? 9.611 5.349 2.927 1.00 88.81 96 THR A CA 1
ATOM 676 C C . THR A 1 96 ? 10.946 6.038 2.691 1.00 88.81 96 THR A C 1
ATOM 678 O O . THR A 1 96 ? 11.050 7.250 2.863 1.00 88.81 96 THR A O 1
ATOM 681 N N . ILE A 1 97 ? 11.974 5.278 2.324 1.00 89.06 97 ILE A N 1
ATOM 682 C CA . ILE A 1 97 ? 13.330 5.808 2.123 1.00 89.06 97 ILE A CA 1
ATOM 683 C C . ILE A 1 97 ? 13.566 6.226 0.668 1.00 89.06 97 ILE A C 1
ATOM 685 O O . ILE A 1 97 ? 12.768 5.925 -0.218 1.00 89.06 97 ILE A O 1
ATOM 689 N N . ASN A 1 98 ? 14.683 6.919 0.420 1.00 85.44 98 ASN A N 1
ATOM 690 C CA . ASN A 1 98 ? 15.097 7.396 -0.907 1.00 85.44 98 ASN A CA 1
ATOM 691 C C . ASN A 1 98 ? 14.162 8.463 -1.527 1.00 85.44 98 ASN A C 1
ATOM 693 O O . ASN A 1 98 ? 14.154 8.661 -2.740 1.00 85.44 98 ASN A O 1
ATOM 697 N N . GLN A 1 99 ? 13.391 9.165 -0.688 1.00 79.25 99 GLN A N 1
ATOM 698 C CA . GLN A 1 99 ? 12.523 10.289 -1.059 1.00 79.25 99 GLN A CA 1
ATOM 699 C C . GLN A 1 99 ? 13.184 11.614 -0.652 1.00 79.25 99 GLN A C 1
ATOM 701 O O . GLN A 1 99 ? 12.964 12.124 0.442 1.00 79.25 99 GLN A O 1
ATOM 706 N N . PHE A 1 100 ? 14.035 12.166 -1.519 1.00 73.62 100 PHE A N 1
ATOM 707 C CA . PHE A 1 100 ? 14.758 13.421 -1.238 1.00 73.62 100 PHE A CA 1
ATOM 708 C C . PHE A 1 100 ? 14.015 14.673 -1.718 1.00 73.62 100 PHE A C 1
ATOM 710 O O . PHE A 1 100 ? 14.333 15.786 -1.307 1.00 73.62 100 PHE A O 1
ATOM 717 N N . VAL A 1 101 ? 13.030 14.492 -2.599 1.00 65.88 101 VAL A N 1
ATOM 718 C CA . VAL A 1 101 ? 12.185 15.554 -3.144 1.00 65.88 101 VAL A CA 1
ATOM 719 C C . VAL A 1 101 ? 10.741 15.096 -3.000 1.00 65.88 101 VAL A C 1
ATOM 721 O O . VAL A 1 101 ? 10.333 14.129 -3.637 1.00 65.88 101 VAL A O 1
ATOM 724 N N . CYS A 1 102 ? 9.966 15.774 -2.155 1.00 54.84 102 CYS A N 1
ATOM 725 C CA . CYS A 1 102 ? 8.550 15.467 -1.996 1.00 54.84 102 CYS A CA 1
ATOM 726 C C . CYS A 1 102 ? 7.796 15.956 -3.243 1.00 54.84 102 CYS A C 1
ATOM 728 O O . CYS A 1 102 ? 7.731 17.159 -3.507 1.00 54.84 102 CYS A O 1
ATOM 730 N N . GLY A 1 103 ? 7.258 15.037 -4.046 1.00 54.16 103 GLY A N 1
ATOM 731 C CA . GLY A 1 103 ? 6.313 15.402 -5.101 1.00 54.16 103 GLY A CA 1
ATOM 732 C C . GLY A 1 103 ? 5.035 15.975 -4.483 1.00 54.16 103 GLY A C 1
ATOM 733 O O . GLY A 1 103 ? 4.607 15.527 -3.424 1.00 54.16 103 GLY A O 1
ATOM 734 N N . SER A 1 104 ? 4.373 16.924 -5.149 1.00 44.84 104 SER A N 1
ATOM 735 C CA . SER A 1 104 ? 3.132 17.596 -4.699 1.00 44.84 104 SER A CA 1
ATOM 736 C C . SER A 1 104 ? 1.883 16.684 -4.634 1.00 44.84 104 SER A C 1
ATOM 738 O O . SER A 1 104 ? 0.741 17.136 -4.733 1.00 44.84 104 SER A O 1
ATOM 740 N N . GLY A 1 105 ? 2.085 15.371 -4.515 1.00 47.66 105 GLY A N 1
ATOM 741 C CA . GLY A 1 105 ? 1.074 14.331 -4.626 1.00 47.66 105 GLY A CA 1
ATOM 742 C C . GLY A 1 105 ? 0.320 14.082 -3.327 1.00 47.66 105 GLY A C 1
ATOM 743 O O . GLY A 1 105 ? -0.896 14.242 -3.315 1.00 47.66 105 GLY A O 1
ATOM 744 N N . LEU A 1 106 ? 1.018 13.690 -2.264 1.00 51.66 106 LEU A N 1
ATOM 745 C CA . LEU A 1 106 ? 0.461 13.283 -0.973 1.00 51.66 106 LEU A CA 1
ATOM 746 C C . LEU A 1 106 ? 1.530 13.569 0.087 1.00 51.66 106 LEU A C 1
ATOM 748 O O . LEU A 1 106 ? 2.670 13.137 -0.068 1.00 51.66 106 LEU A O 1
ATOM 752 N N . ASP A 1 107 ? 1.191 14.339 1.116 1.00 45.91 107 ASP A N 1
ATOM 753 C CA . ASP A 1 107 ? 2.168 14.831 2.084 1.00 45.91 107 ASP A CA 1
ATOM 754 C C . ASP A 1 107 ? 2.585 13.703 3.044 1.00 45.91 107 ASP A C 1
ATOM 756 O O . ASP A 1 107 ? 1.857 13.347 3.970 1.00 45.91 107 ASP A O 1
ATOM 760 N N . ALA A 1 108 ? 3.757 13.110 2.811 1.00 49.75 108 ALA A N 1
ATOM 761 C CA . ALA A 1 108 ? 4.362 12.132 3.720 1.00 49.75 108 ALA A CA 1
ATOM 762 C C . ALA A 1 108 ? 4.989 12.792 4.969 1.00 49.75 108 ALA A C 1
ATOM 764 O O . ALA A 1 108 ? 5.537 12.091 5.819 1.00 49.75 108 ALA A O 1
ATOM 765 N N . SER A 1 109 ? 4.942 14.129 5.060 1.00 38.12 109 SER A N 1
ATOM 766 C CA . SER A 1 109 ? 5.735 14.947 5.984 1.00 38.12 109 SER A CA 1
ATOM 767 C C . SER A 1 109 ? 5.123 15.149 7.372 1.00 38.12 109 SER A C 1
ATOM 769 O O . SER A 1 109 ? 5.833 15.559 8.289 1.00 38.12 109 SER A O 1
ATOM 771 N N . ASP A 1 110 ? 3.842 14.832 7.571 1.00 39.47 110 ASP A N 1
ATOM 772 C CA . ASP A 1 110 ? 3.205 15.021 8.875 1.00 39.47 110 ASP A CA 1
ATOM 773 C C . ASP A 1 110 ? 3.385 13.772 9.745 1.00 39.47 110 ASP A C 1
ATOM 775 O O . ASP A 1 110 ? 2.494 12.921 9.877 1.00 39.47 110 ASP A O 1
ATOM 779 N N . SER A 1 111 ? 4.588 13.606 10.288 1.00 41.91 111 SER A N 1
ATOM 780 C CA . SER A 1 111 ? 4.885 12.536 11.229 1.00 41.91 111 SER A CA 1
ATOM 781 C C . SER A 1 111 ? 5.683 13.018 12.414 1.00 41.91 111 SER A C 1
ATOM 783 O O . SER A 1 111 ? 6.848 13.384 12.290 1.00 41.91 111 SER A O 1
ATOM 785 N N . THR A 1 112 ? 5.073 12.902 13.589 1.00 39.66 112 THR A N 1
ATOM 786 C CA . THR A 1 112 ? 5.797 12.550 14.806 1.00 39.66 112 THR A CA 1
ATOM 787 C C . THR A 1 112 ? 6.593 11.281 14.490 1.00 39.66 112 THR A C 1
ATOM 789 O O . THR A 1 112 ? 6.018 10.199 14.385 1.00 39.66 112 THR A O 1
ATOM 792 N N . ILE A 1 113 ? 7.881 11.442 14.187 1.00 50.38 113 ILE A N 1
ATOM 793 C CA . ILE A 1 113 ? 8.813 10.328 14.039 1.00 50.38 113 ILE A CA 1
ATOM 794 C C . ILE A 1 113 ? 9.070 9.834 15.460 1.00 50.38 113 ILE A C 1
ATOM 796 O O . ILE A 1 113 ? 9.654 10.554 16.268 1.00 50.38 113 ILE A O 1
ATOM 800 N N . GLU A 1 114 ? 8.559 8.652 15.782 1.00 53.09 114 GLU A N 1
ATOM 801 C CA . GLU A 1 114 ? 8.866 7.965 17.035 1.00 53.09 114 GLU A CA 1
ATOM 802 C C . GLU A 1 114 ? 9.836 6.824 16.728 1.00 53.09 114 GLU A C 1
ATOM 804 O O . GLU A 1 114 ? 9.787 6.227 15.653 1.00 53.09 114 GLU A O 1
ATOM 809 N N . HIS A 1 115 ? 10.741 6.542 17.659 1.00 54.91 115 HIS A N 1
ATOM 810 C CA . HIS A 1 115 ? 11.688 5.445 17.518 1.00 54.91 115 HIS A CA 1
ATOM 811 C C . HIS A 1 115 ? 11.050 4.143 18.021 1.00 54.91 115 HIS A C 1
ATOM 813 O O . HIS A 1 115 ? 10.437 4.135 19.090 1.00 54.91 115 HIS A O 1
ATOM 819 N N . ASP A 1 116 ? 11.188 3.050 17.268 1.00 62.06 116 ASP A N 1
ATOM 820 C CA . ASP A 1 116 ? 10.878 1.711 17.782 1.00 62.06 116 ASP A CA 1
ATOM 821 C C . ASP A 1 116 ? 11.864 1.284 18.892 1.00 62.06 116 ASP A C 1
ATOM 823 O O . ASP A 1 116 ? 12.793 2.018 19.241 1.00 62.06 116 ASP A O 1
ATOM 827 N N . GLU A 1 117 ? 11.664 0.095 19.472 1.00 59.66 117 GLU A N 1
ATOM 828 C CA . GLU A 1 117 ? 12.532 -0.447 20.536 1.00 59.66 117 GLU A CA 1
ATOM 829 C C . GLU A 1 117 ? 14.013 -0.557 20.115 1.00 59.66 117 GLU A C 1
ATOM 831 O O . GLU A 1 117 ? 14.895 -0.552 20.974 1.00 59.66 117 GLU A O 1
ATOM 836 N N . ASP A 1 118 ? 14.288 -0.582 18.805 1.00 63.56 118 ASP A N 1
ATOM 837 C CA . ASP A 1 118 ? 15.622 -0.646 18.203 1.00 63.56 118 ASP A CA 1
ATOM 838 C C . ASP A 1 118 ? 16.150 0.734 17.752 1.00 63.56 118 ASP A C 1
ATOM 840 O O . ASP A 1 118 ? 17.227 0.827 17.154 1.00 63.56 118 ASP A O 1
ATOM 844 N N . GLY A 1 119 ? 15.423 1.824 18.018 1.00 61.00 119 GLY A N 1
ATOM 845 C CA . GLY A 1 119 ? 15.830 3.183 17.660 1.00 61.00 119 GLY A CA 1
ATOM 846 C C . GLY A 1 119 ? 15.462 3.619 16.236 1.00 61.00 119 GLY A C 1
ATOM 847 O O . GLY A 1 119 ? 15.941 4.660 15.785 1.00 61.00 119 GLY A O 1
ATOM 848 N N . LYS A 1 120 ? 14.651 2.858 15.491 1.00 64.94 120 LYS A N 1
ATOM 849 C CA . LYS A 1 120 ? 14.318 3.173 14.092 1.00 64.94 120 LYS A CA 1
ATOM 850 C C . LYS A 1 120 ? 13.101 4.075 13.975 1.00 64.94 120 LYS A C 1
ATOM 852 O O . LYS A 1 120 ? 12.079 3.837 14.611 1.00 64.94 120 LYS A O 1
ATOM 857 N N . ASP A 1 121 ? 13.213 5.059 13.090 1.00 68.81 121 ASP A N 1
ATOM 858 C CA . ASP A 1 121 ? 12.151 6.001 12.747 1.00 68.81 121 ASP A CA 1
ATOM 859 C C . ASP A 1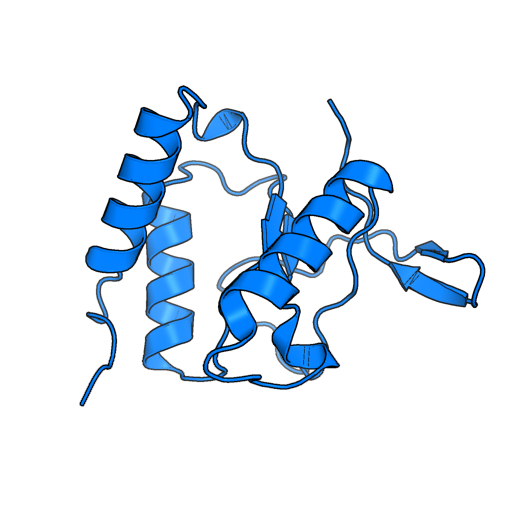 121 ? 10.887 5.274 12.276 1.00 68.81 121 ASP A C 1
ATOM 861 O O . ASP A 1 121 ? 10.927 4.484 11.331 1.00 68.81 121 ASP A O 1
ATOM 865 N N . MET A 1 122 ? 9.759 5.564 12.917 1.00 68.69 122 MET A N 1
ATOM 866 C CA . MET A 1 122 ? 8.483 4.900 12.687 1.00 68.69 122 MET A CA 1
ATOM 867 C C . MET A 1 122 ? 7.333 5.915 12.764 1.00 68.69 122 MET A C 1
ATOM 869 O O . MET A 1 122 ? 7.307 6.806 13.615 1.00 68.69 122 MET A O 1
ATOM 873 N N . GLN A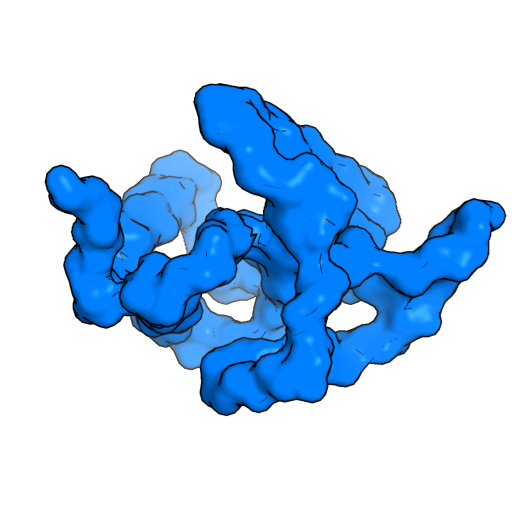 1 123 ? 6.361 5.785 11.864 1.00 70.12 123 GLN A N 1
ATOM 874 C CA . GLN A 1 123 ? 5.138 6.589 11.828 1.00 70.12 123 GLN A CA 1
ATOM 875 C C . GLN A 1 123 ? 4.001 5.879 12.566 1.00 70.12 123 GLN A C 1
ATOM 877 O O . GLN A 1 123 ? 3.818 4.681 12.396 1.00 70.12 123 GLN A O 1
ATOM 882 N N . ARG A 1 124 ? 3.171 6.589 13.337 1.00 74.69 124 ARG A N 1
ATOM 883 C CA . ARG A 1 124 ? 2.036 5.967 14.043 1.00 74.69 124 ARG A CA 1
ATOM 884 C C . ARG A 1 124 ? 0.725 6.101 13.269 1.00 74.69 124 ARG A C 1
ATOM 886 O O . ARG A 1 124 ? 0.374 7.190 12.812 1.00 74.69 124 ARG A O 1
ATOM 893 N N . VAL A 1 125 ? -0.037 5.013 13.173 1.00 69.19 125 VAL A N 1
ATOM 894 C CA . VAL A 1 125 ? -1.429 5.026 12.691 1.00 69.19 125 VAL A CA 1
ATOM 895 C C . VAL A 1 125 ? -2.354 4.949 13.891 1.00 69.19 125 VAL A C 1
ATOM 897 O O . VAL A 1 125 ? -2.182 4.106 14.770 1.00 69.19 125 VAL A O 1
ATOM 900 N N . LYS A 1 126 ? -3.358 5.830 13.933 1.00 64.62 126 LYS A N 1
ATOM 901 C CA . LYS A 1 126 ? -4.428 5.737 14.929 1.00 64.62 126 LYS A CA 1
ATOM 902 C C . LYS A 1 126 ? -5.220 4.456 14.672 1.00 64.62 126 LYS A C 1
ATOM 904 O O . LYS A 1 126 ? -5.977 4.386 13.703 1.00 64.62 126 LYS A O 1
ATOM 909 N N . GLN A 1 127 ? -5.029 3.461 15.531 1.00 57.12 127 GLN A N 1
ATOM 910 C CA . GLN A 1 127 ? -5.917 2.305 15.601 1.00 57.12 127 GLN A CA 1
ATOM 911 C C . GLN A 1 127 ? -7.315 2.792 16.017 1.00 57.12 127 GLN A C 1
ATOM 913 O O . GLN A 1 127 ? -7.425 3.701 16.845 1.00 57.12 127 GLN A O 1
ATOM 918 N N . ARG A 1 128 ? -8.354 2.262 15.367 1.00 57.00 128 ARG A N 1
ATOM 919 C CA . ARG A 1 128 ? -9.753 2.530 15.722 1.00 57.00 128 ARG A CA 1
ATOM 920 C C . ARG A 1 128 ? -10.185 1.646 16.881 1.00 57.00 128 ARG A C 1
ATOM 922 O O . ARG A 1 128 ? -9.699 0.495 16.929 1.00 57.00 128 ARG A O 1
#

Nearest PDB structures (foldseek):
  1j3n-assembly1_A  TM=9.002E-01  e=1.479E-07  Thermus thermophilus
  2iwy-assembly1_B  TM=8.964E-01  e=2.514E-06  Homo sapiens
  4f32-assembly1_A  TM=9.382E-01  e=3.995E-05  Burkholderia vietnamiensis G4
  4ddo-assembly1_A-2  TM=9.173E-01  e=3.491E-05  Burkholderia vietnamiensis G4
  7zmc-assembly1_A  TM=7.685E-01  e=8.312E-04  Brevibacillus brevis NBRC 100599

Organism: NCBI:txid192012

Sequence (128 aa):
MTDPRSDGLGVSSCIQSSLEDAGVSPEEVNYINAHATSTLVGDLAEVNAVKKVFKSTAGIKMNATKSMIGHCLGAVGGLEAIATVKAIQTGCLHPTINQFVCGSGLDASDSTIEHDEDGKDMQRVKQR

Secondary structure (DSSP, 8-state):
--PPPTT-HHHHHHHHHHHHHHT--GGG--EEE----S-HHHHHHHHHHHHHH-S--TT-EEE-THHHH---GGGHHHHHHHHHHHHHHHSEE----S--S--TTS-TT----EE-TTS-EEEEP---

Solvent-accessible surface area (backbone atoms only — not comparable to full-atom values): 7841 Å² total; per-residue (Å²): 139,85,76,62,58,69,80,6,55,70,57,30,52,51,53,52,53,51,29,60,76,69,72,48,59,66,88,72,58,47,66,44,81,45,79,61,79,86,37,76,56,50,40,51,9,50,53,48,12,48,55,68,62,32,86,68,60,84,78,48,44,67,35,25,67,38,56,78,75,47,85,57,66,94,51,38,68,61,55,51,49,50,52,51,53,48,24,67,75,70,28,43,36,69,64,56,56,96,70,91,68,87,63,98,79,67,87,77,76,87,54,74,71,42,61,47,100,85,65,47,65,26,35,72,51,86,78,130